Protein AF-A0A7Y8HIV0-F1 (afdb_monomer_lite)

Radius of gyration: 13.42 Å; chains: 1; bounding box: 29×30×36 Å

Structure (mmCIF, N/CA/C/O backbone):
data_AF-A0A7Y8HIV0-F1
#
_entry.id   AF-A0A7Y8HIV0-F1
#
loop_
_atom_site.group_PDB
_atom_site.id
_atom_site.type_symbol
_atom_site.label_atom_id
_atom_site.label_alt_id
_atom_site.label_comp_id
_atom_site.label_asym_id
_atom_site.label_entity_id
_atom_site.label_seq_id
_atom_site.pdbx_PDB_ins_code
_atom_site.Cartn_x
_atom_site.Cartn_y
_atom_site.Cartn_z
_atom_site.occupancy
_atom_site.B_iso_or_equiv
_atom_site.auth_seq_id
_atom_site.auth_comp_id
_atom_site.auth_asym_id
_atom_site.auth_atom_id
_atom_site.pdbx_PDB_model_num
ATOM 1 N N . MET A 1 1 ? -3.986 12.197 23.692 1.00 65.06 1 MET A N 1
ATOM 2 C CA . MET A 1 1 ? -4.575 11.155 22.822 1.00 65.06 1 MET A CA 1
ATOM 3 C C . MET A 1 1 ? -4.964 11.708 21.449 1.00 65.06 1 MET A C 1
ATOM 5 O O . MET A 1 1 ? -4.422 11.223 20.468 1.00 65.06 1 MET A O 1
ATOM 9 N N . LEU A 1 2 ? -5.778 12.773 21.370 1.00 81.12 2 LEU A N 1
ATOM 10 C CA . LEU A 1 2 ? -6.183 13.417 20.100 1.00 81.12 2 LEU A CA 1
ATOM 11 C C . LEU A 1 2 ? -5.002 13.783 19.176 1.00 81.12 2 LEU A C 1
ATOM 13 O O . LEU A 1 2 ? -4.962 13.332 18.035 1.00 81.12 2 LEU A O 1
ATOM 17 N N . LYS A 1 3 ? -3.966 14.449 19.708 1.00 91.38 3 LYS A N 1
ATOM 18 C CA . LYS A 1 3 ? -2.756 14.818 18.941 1.00 91.38 3 LYS A CA 1
ATOM 19 C C . LYS A 1 3 ? -2.019 13.633 18.295 1.00 91.38 3 LYS A C 1
ATOM 21 O O . LYS A 1 3 ? -1.407 13.788 17.245 1.00 91.38 3 LYS A O 1
ATOM 26 N N . ILE A 1 4 ? -2.035 12.450 18.918 1.00 94.56 4 ILE A N 1
ATOM 27 C CA . ILE A 1 4 ? -1.355 11.258 18.375 1.00 94.56 4 ILE A CA 1
ATOM 28 C C . ILE A 1 4 ? -2.114 10.751 17.149 1.00 94.56 4 ILE A C 1
ATOM 30 O O . ILE A 1 4 ? -1.505 10.466 16.122 1.00 94.56 4 ILE A O 1
ATOM 34 N N . VAL A 1 5 ? -3.443 10.694 17.245 1.00 94.69 5 VAL A N 1
ATOM 35 C CA . VAL A 1 5 ? -4.313 10.260 16.148 1.00 94.69 5 VAL A CA 1
ATOM 36 C C . VAL A 1 5 ? -4.238 11.241 14.977 1.00 94.69 5 VAL A C 1
ATOM 38 O O . VAL A 1 5 ? -4.107 10.816 13.833 1.00 94.69 5 VAL A O 1
ATOM 41 N N . GLU A 1 6 ? -4.250 12.547 15.243 1.00 95.44 6 GLU A N 1
ATOM 42 C CA . GLU A 1 6 ? -4.078 13.585 14.216 1.00 95.44 6 GLU A CA 1
ATOM 43 C C . GLU A 1 6 ? -2.735 13.458 13.492 1.00 95.44 6 GLU A C 1
ATOM 45 O O . GLU A 1 6 ? -2.679 13.480 12.262 1.00 95.44 6 GLU A O 1
ATOM 50 N N . ASN A 1 7 ? -1.650 13.246 14.240 1.00 95.50 7 ASN A N 1
ATOM 51 C CA . ASN A 1 7 ? -0.332 13.027 13.655 1.00 95.50 7 ASN A CA 1
ATOM 52 C C . ASN A 1 7 ? -0.268 11.744 12.821 1.00 95.50 7 ASN A C 1
ATOM 54 O O . ASN A 1 7 ? 0.343 11.750 11.753 1.00 95.50 7 ASN A O 1
ATOM 58 N N . ALA A 1 8 ? -0.913 10.666 13.270 1.00 93.06 8 ALA A N 1
ATOM 59 C CA . ALA A 1 8 ? -0.998 9.423 12.513 1.00 93.06 8 ALA A CA 1
ATOM 60 C C . ALA A 1 8 ? -1.755 9.623 11.191 1.00 93.06 8 ALA A C 1
ATOM 62 O O . ALA A 1 8 ? -1.248 9.232 10.142 1.00 93.06 8 ALA A O 1
ATOM 63 N N . LYS A 1 9 ? -2.903 10.316 11.215 1.00 92.81 9 LYS A N 1
ATOM 64 C CA . LYS A 1 9 ? -3.660 10.680 10.004 1.00 92.81 9 LYS A CA 1
ATOM 65 C C . LYS A 1 9 ? -2.831 11.538 9.051 1.00 92.81 9 LYS A C 1
ATOM 67 O O . LYS A 1 9 ? -2.786 11.272 7.854 1.00 92.81 9 LYS A O 1
ATOM 72 N N . ARG A 1 10 ? -2.112 12.533 9.578 1.00 94.75 10 ARG A N 1
ATOM 73 C CA . ARG A 1 10 ? -1.213 13.374 8.778 1.00 94.75 10 ARG A CA 1
ATOM 74 C C . ARG A 1 10 ? -0.129 12.541 8.092 1.00 94.75 10 ARG A C 1
ATOM 76 O O . ARG A 1 10 ? 0.109 12.717 6.902 1.00 94.75 10 ARG A O 1
ATOM 83 N N . LEU A 1 11 ? 0.528 11.641 8.825 1.00 92.94 11 LEU A N 1
ATOM 84 C CA . LEU A 1 11 ? 1.565 10.764 8.273 1.00 92.94 11 LEU A CA 1
ATOM 85 C C . LEU A 1 11 ? 1.006 9.794 7.230 1.00 92.94 11 LEU A C 1
ATOM 87 O O . LEU A 1 11 ? 1.653 9.582 6.208 1.00 92.94 11 LEU A O 1
ATOM 91 N N . TYR A 1 12 ? -0.187 9.248 7.465 1.00 90.69 12 TYR A N 1
ATOM 92 C CA . TYR A 1 12 ? -0.896 8.408 6.507 1.00 90.69 12 TYR A CA 1
ATOM 93 C C . TYR A 1 12 ? -1.141 9.155 5.192 1.00 90.69 12 TYR A C 1
ATOM 95 O O . TYR A 1 12 ? -0.669 8.714 4.147 1.00 90.69 12 TYR A O 1
ATOM 103 N N . ASN A 1 13 ? -1.746 10.344 5.253 1.00 91.25 13 ASN A N 1
ATOM 104 C CA . ASN A 1 13 ? -2.026 11.158 4.067 1.00 91.25 13 ASN A CA 1
ATOM 105 C C . ASN A 1 13 ? -0.746 11.546 3.314 1.00 91.25 13 ASN A C 1
ATOM 107 O O . ASN A 1 13 ? -0.701 11.502 2.087 1.00 91.25 13 ASN A O 1
ATOM 111 N N . LEU A 1 14 ? 0.331 11.873 4.037 1.00 92.12 14 LEU A N 1
ATOM 112 C CA . LEU A 1 14 ? 1.630 12.159 3.423 1.00 92.12 14 LEU A CA 1
ATOM 113 C C . LEU A 1 14 ? 2.214 10.964 2.670 1.00 92.12 14 LEU A C 1
ATOM 115 O O . LEU A 1 14 ? 2.948 11.172 1.710 1.00 92.12 14 LEU A O 1
ATOM 119 N N . LYS A 1 15 ? 1.935 9.734 3.113 1.00 90.19 15 LYS A N 1
ATOM 120 C CA . LYS A 1 15 ? 2.370 8.505 2.438 1.00 90.19 15 LYS A CA 1
ATOM 121 C C . LYS A 1 15 ? 1.470 8.146 1.262 1.00 90.19 15 LYS A C 1
ATOM 123 O O . LYS A 1 15 ? 1.993 7.782 0.214 1.00 90.19 15 LYS A O 1
ATOM 128 N N . LEU A 1 16 ? 0.160 8.309 1.421 1.00 87.69 16 LEU A N 1
ATOM 129 C CA . LEU A 1 16 ? -0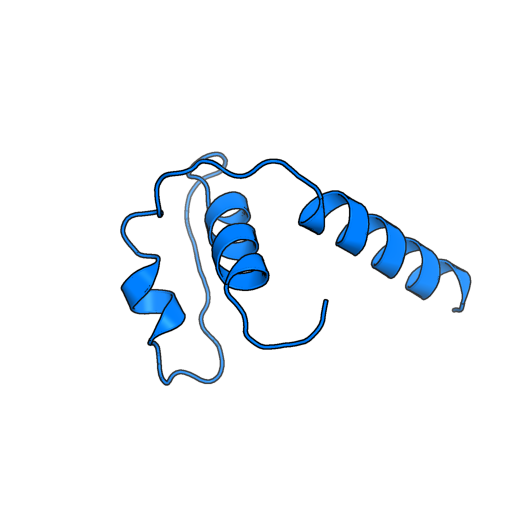.829 8.046 0.379 1.00 87.69 16 LEU A C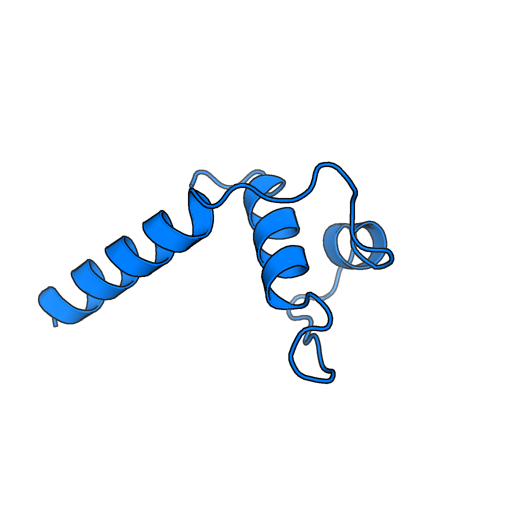A 1
ATOM 130 C C . LEU A 1 16 ? -0.613 8.937 -0.853 1.00 87.69 16 LEU A C 1
ATOM 132 O O . LEU A 1 16 ? -0.655 8.449 -1.979 1.00 87.69 16 LEU A O 1
ATOM 136 N N . ASN A 1 17 ? -0.304 10.217 -0.627 1.00 89.19 17 ASN A N 1
ATOM 137 C CA . ASN A 1 17 ? -0.123 11.220 -1.679 1.00 89.19 17 ASN A CA 1
ATOM 138 C C . ASN A 1 17 ? 1.255 11.178 -2.363 1.00 89.19 17 ASN A C 1
ATOM 140 O O . ASN A 1 17 ? 1.559 12.045 -3.182 1.00 89.19 17 ASN A O 1
ATOM 144 N N . GLN A 1 18 ? 2.129 10.222 -2.025 1.00 89.12 18 GLN A N 1
ATOM 145 C CA . GLN A 1 18 ? 3.414 10.101 -2.714 1.00 89.12 18 GLN A CA 1
ATOM 146 C C . GLN A 1 18 ? 3.205 9.524 -4.114 1.00 89.12 18 GLN A C 1
ATOM 148 O O . GLN A 1 18 ? 2.494 8.537 -4.297 1.00 89.12 18 GLN A O 1
ATOM 153 N N . THR A 1 19 ? 3.889 10.096 -5.102 1.00 89.75 19 THR A N 1
ATOM 154 C CA . THR A 1 19 ? 3.959 9.519 -6.445 1.00 89.75 19 THR A CA 1
ATOM 155 C C . THR A 1 19 ? 4.638 8.156 -6.380 1.00 89.75 19 THR A C 1
ATOM 157 O O . THR A 1 19 ? 5.816 8.052 -6.020 1.00 89.75 19 THR A O 1
ATOM 160 N N . ILE A 1 20 ? 3.894 7.112 -6.727 1.00 90.00 20 ILE A N 1
ATOM 161 C CA . ILE A 1 20 ? 4.420 5.756 -6.862 1.00 90.00 20 ILE A CA 1
ATOM 162 C C . ILE A 1 20 ? 4.858 5.491 -8.310 1.00 90.00 20 ILE A C 1
ATOM 164 O O . ILE A 1 20 ? 4.355 6.130 -9.235 1.00 90.00 20 ILE A O 1
ATOM 168 N N . PRO A 1 21 ? 5.788 4.549 -8.539 1.00 90.25 21 PRO A N 1
ATOM 169 C CA . PRO A 1 21 ? 6.143 4.138 -9.890 1.00 90.25 21 PRO A CA 1
ATOM 170 C C . PRO A 1 21 ? 4.950 3.533 -10.638 1.00 90.25 21 PRO A C 1
ATOM 172 O O . PRO A 1 21 ? 4.122 2.853 -10.030 1.00 90.25 21 PRO A O 1
ATOM 175 N N . SER A 1 22 ? 4.918 3.720 -11.960 1.00 88.38 22 SER A N 1
ATOM 176 C CA . SER A 1 22 ? 3.890 3.157 -12.850 1.00 88.38 22 SER A CA 1
ATOM 177 C C . SER A 1 22 ? 3.949 1.632 -12.963 1.00 88.38 22 SER A C 1
ATOM 179 O O . SER A 1 22 ? 2.944 0.992 -13.258 1.00 88.38 22 SER A O 1
ATOM 181 N N . TYR A 1 23 ? 5.119 1.035 -12.721 1.00 92.50 23 TYR A N 1
ATOM 182 C CA . TYR A 1 23 ? 5.293 -0.413 -12.727 1.00 92.50 23 TYR A CA 1
ATOM 183 C C . TYR A 1 23 ? 4.862 -1.031 -11.394 1.00 92.50 23 TYR A C 1
ATOM 185 O O . TYR A 1 23 ? 5.109 -0.472 -10.325 1.00 92.50 23 TYR A O 1
ATOM 193 N N . LYS A 1 24 ? 4.307 -2.241 -11.438 1.00 92.38 24 LYS A N 1
ATOM 194 C CA . LYS A 1 24 ? 4.046 -3.054 -10.243 1.00 92.38 24 LYS A CA 1
ATOM 195 C C . LYS A 1 24 ? 5.315 -3.776 -9.788 1.00 92.38 24 LYS A C 1
ATOM 197 O O . LYS A 1 24 ? 6.114 -4.23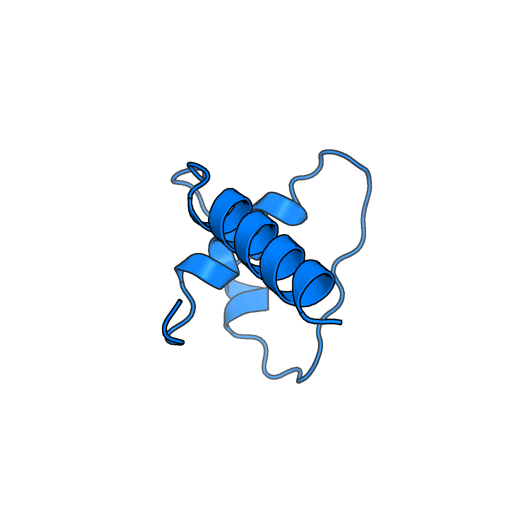0 -10.605 1.00 92.38 24 LYS A O 1
ATOM 202 N N . ARG A 1 25 ? 5.517 -3.900 -8.473 1.00 93.56 25 ARG A N 1
ATOM 203 C CA . ARG A 1 25 ? 6.571 -4.769 -7.914 1.00 93.56 25 ARG A CA 1
ATOM 204 C C . ARG A 1 25 ? 6.281 -6.232 -8.268 1.00 93.56 25 ARG A C 1
ATOM 206 O O . ARG A 1 25 ? 5.123 -6.612 -8.347 1.00 93.56 25 ARG A O 1
ATOM 213 N N . TYR A 1 26 ? 7.320 -7.052 -8.427 1.00 94.31 26 TYR A N 1
ATOM 214 C CA . TYR A 1 26 ? 7.181 -8.431 -8.925 1.00 94.31 26 TYR A CA 1
ATOM 215 C C . TYR A 1 26 ? 6.216 -9.314 -8.108 1.00 94.31 26 TYR A C 1
ATOM 217 O O . TYR A 1 26 ? 5.546 -10.154 -8.682 1.00 94.31 26 TYR A O 1
ATOM 225 N N . ILE A 1 27 ? 6.124 -9.098 -6.790 1.00 93.94 27 ILE A N 1
ATOM 226 C CA . ILE A 1 27 ? 5.249 -9.851 -5.868 1.00 93.94 27 ILE A CA 1
ATOM 227 C C . ILE A 1 27 ? 3.887 -9.171 -5.642 1.00 93.94 27 ILE A C 1
ATOM 229 O O . ILE A 1 27 ? 3.134 -9.542 -4.748 1.00 93.94 27 ILE A O 1
ATOM 233 N N . PHE A 1 28 ? 3.583 -8.104 -6.383 1.00 95.00 28 PHE A N 1
ATOM 234 C CA . PHE A 1 28 ? 2.375 -7.314 -6.155 1.00 95.00 28 PHE A CA 1
ATOM 235 C C . PHE A 1 28 ? 1.109 -8.158 -6.303 1.00 95.00 28 PHE A C 1
ATOM 237 O O . PHE A 1 28 ? 0.271 -8.144 -5.405 1.00 95.00 28 PHE A O 1
ATOM 244 N N . ASP A 1 29 ? 0.975 -8.892 -7.409 1.00 94.56 29 ASP A N 1
ATOM 245 C CA . ASP A 1 29 ? -0.251 -9.638 -7.692 1.00 94.56 29 ASP A CA 1
ATOM 246 C C . ASP A 1 29 ? -0.421 -10.818 -6.717 1.00 94.56 29 ASP A C 1
ATOM 248 O O . ASP A 1 29 ? -1.529 -11.052 -6.237 1.00 94.56 29 ASP A O 1
ATOM 252 N N . ASP A 1 30 ? 0.673 -11.478 -6.321 1.00 93.62 30 ASP A N 1
ATOM 253 C CA . ASP A 1 30 ? 0.654 -12.530 -5.295 1.00 93.62 30 ASP A CA 1
ATOM 254 C C . ASP A 1 30 ? 0.137 -12.000 -3.953 1.00 93.62 30 ASP A C 1
ATOM 256 O O . ASP A 1 30 ? -0.656 -12.650 -3.272 1.00 93.62 30 ASP A O 1
ATOM 260 N N . LEU A 1 31 ? 0.569 -10.794 -3.568 1.00 93.50 31 LEU A N 1
ATOM 261 C CA . LEU A 1 31 ? 0.159 -10.179 -2.312 1.00 93.50 31 LEU A CA 1
ATOM 262 C C . LEU A 1 31 ? -1.287 -9.675 -2.366 1.00 93.50 31 LEU A C 1
ATOM 264 O O . LEU A 1 31 ? -2.024 -9.830 -1.396 1.00 93.50 31 LEU A O 1
ATOM 268 N N . ASN A 1 32 ? -1.687 -9.081 -3.492 1.00 91.62 32 ASN A N 1
ATOM 269 C CA . ASN A 1 32 ? -3.020 -8.517 -3.689 1.00 91.62 32 ASN A CA 1
ATOM 270 C C . ASN A 1 32 ? -4.110 -9.597 -3.745 1.00 91.62 32 ASN A C 1
ATOM 272 O O . ASN A 1 32 ? -5.237 -9.354 -3.326 1.00 91.62 32 ASN A O 1
ATOM 276 N N . ASN A 1 33 ? -3.766 -10.786 -4.244 1.00 92.19 33 ASN A N 1
ATOM 277 C CA . ASN A 1 33 ? -4.683 -11.919 -4.373 1.00 92.19 33 ASN A CA 1
ATOM 278 C C . ASN A 1 33 ? -4.551 -12.933 -3.225 1.00 92.19 33 ASN A C 1
ATOM 280 O O . ASN A 1 33 ? -5.219 -13.968 -3.230 1.00 92.19 33 ASN A O 1
ATOM 284 N N . SER A 1 34 ? -3.685 -12.664 -2.245 1.00 91.25 34 SER A N 1
ATOM 285 C CA . SER A 1 34 ? -3.468 -13.556 -1.110 1.00 91.25 34 SER A CA 1
ATOM 286 C C . SER A 1 34 ? -4.730 -13.682 -0.254 1.00 91.25 34 SER A C 1
ATOM 288 O O . SER A 1 34 ? -5.296 -12.690 0.202 1.00 91.25 34 SER A O 1
ATOM 290 N N . SER A 1 35 ? -5.139 -14.918 0.042 1.00 93.25 35 SER A N 1
ATOM 291 C CA . SER A 1 35 ? -6.234 -15.209 0.978 1.00 93.25 35 SER A CA 1
ATOM 292 C C . SER A 1 35 ? -5.802 -15.147 2.450 1.00 93.25 35 SER A C 1
ATOM 294 O O . SER A 1 35 ? -6.612 -15.386 3.351 1.00 93.25 35 SER A O 1
ATOM 296 N N . ALA A 1 36 ? -4.520 -14.888 2.723 1.00 93.44 36 ALA A N 1
ATOM 297 C CA . ALA A 1 36 ? -4.001 -14.824 4.080 1.00 93.44 36 ALA A CA 1
ATOM 298 C C . ALA A 1 36 ? -4.523 -13.577 4.805 1.00 93.44 36 ALA A C 1
ATOM 300 O O . ALA A 1 36 ? -4.417 -12.458 4.310 1.00 93.44 36 ALA A O 1
ATOM 301 N N . LYS A 1 37 ? -5.019 -13.756 6.036 1.00 89.88 37 LYS A N 1
ATOM 302 C CA . LYS A 1 37 ? -5.514 -12.644 6.871 1.00 89.88 37 LYS A CA 1
ATOM 303 C C . LYS A 1 37 ? -4.429 -11.614 7.196 1.00 89.88 37 LYS A C 1
ATOM 305 O O . LYS A 1 37 ? -4.728 -10.436 7.355 1.00 89.88 37 LYS A O 1
ATOM 310 N N . ILE A 1 38 ? -3.186 -12.070 7.353 1.00 92.81 38 ILE A N 1
ATOM 311 C CA . ILE A 1 38 ? -2.021 -11.239 7.661 1.00 92.81 38 ILE A CA 1
ATOM 312 C C . ILE A 1 38 ? -0.850 -11.774 6.846 1.00 92.81 38 ILE A C 1
ATOM 314 O O . ILE A 1 38 ? -0.529 -12.957 6.935 1.00 92.81 38 ILE A O 1
ATOM 318 N N . THR A 1 39 ? -0.194 -10.892 6.095 1.00 92.62 39 THR A N 1
ATOM 319 C CA . THR A 1 39 ? 1.027 -11.217 5.353 1.00 92.62 39 THR A CA 1
ATOM 320 C C . THR A 1 39 ? 2.150 -10.285 5.789 1.00 92.62 39 THR A C 1
ATOM 322 O O . THR A 1 39 ? 1.980 -9.067 5.818 1.00 92.62 39 THR A O 1
ATOM 325 N N . ALA A 1 40 ? 3.304 -10.854 6.132 1.00 92.25 40 ALA A N 1
ATOM 326 C CA . ALA A 1 40 ? 4.499 -10.100 6.491 1.00 92.25 40 ALA A CA 1
ATOM 327 C C . ALA A 1 40 ? 5.463 -10.031 5.300 1.00 92.25 40 ALA A C 1
ATOM 329 O O . ALA A 1 40 ? 5.712 -11.032 4.635 1.00 92.25 40 ALA A O 1
ATOM 330 N N . ILE A 1 41 ? 6.039 -8.852 5.053 1.00 92.56 41 ILE A N 1
ATOM 331 C CA . ILE A 1 41 ? 7.020 -8.629 3.983 1.00 92.56 41 ILE A CA 1
ATOM 332 C C . ILE A 1 41 ? 8.368 -8.314 4.627 1.00 92.56 41 ILE A C 1
ATOM 334 O O . ILE A 1 41 ? 8.510 -7.289 5.300 1.00 92.56 41 ILE A O 1
ATOM 338 N N . TYR A 1 42 ? 9.373 -9.160 4.397 1.00 94.12 42 TYR A N 1
ATOM 339 C CA . TYR A 1 42 ? 10.719 -8.986 4.948 1.00 94.12 42 TYR A CA 1
ATOM 340 C C . TYR A 1 42 ? 11.757 -8.694 3.853 1.00 94.12 42 TYR A C 1
ATOM 342 O O . TYR A 1 42 ? 11.534 -8.943 2.672 1.00 94.12 42 TYR A O 1
ATOM 350 N N . GLY A 1 43 ? 12.894 -8.112 4.247 1.00 93.00 43 GLY A N 1
ATOM 351 C CA . GLY A 1 43 ? 14.056 -7.925 3.372 1.00 93.00 43 GLY A CA 1
ATOM 352 C C . GLY A 1 43 ? 14.856 -6.660 3.686 1.00 93.00 43 GLY A C 1
ATOM 353 O O . GLY A 1 43 ? 14.468 -5.860 4.542 1.00 93.00 43 GLY A O 1
ATOM 354 N N . SER A 1 44 ? 15.955 -6.441 2.965 1.00 96.06 44 SER A N 1
ATOM 355 C CA . SER A 1 44 ? 16.904 -5.340 3.194 1.00 96.06 44 SER A CA 1
ATOM 356 C C . SER A 1 44 ? 16.302 -3.938 3.016 1.00 96.06 44 SER A C 1
ATOM 358 O O . SER A 1 44 ? 15.241 -3.745 2.411 1.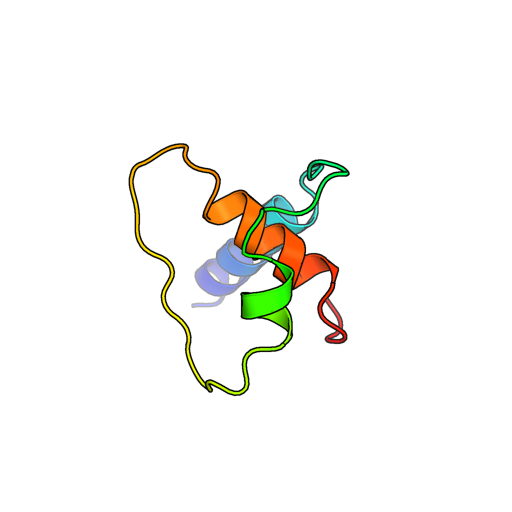00 96.06 44 SER A O 1
ATOM 360 N N . ARG A 1 45 ? 16.961 -2.908 3.562 1.00 94.38 45 ARG A N 1
ATOM 361 C CA . ARG A 1 45 ? 16.571 -1.502 3.351 1.00 94.38 45 ARG A CA 1
ATOM 362 C C . ARG A 1 45 ? 16.689 -1.140 1.863 1.00 94.38 45 ARG A C 1
ATOM 364 O O . ARG A 1 45 ? 17.612 -1.576 1.194 1.00 94.38 45 ARG A O 1
ATOM 371 N N . GLY A 1 46 ? 15.749 -0.343 1.350 1.00 91.88 46 GLY A N 1
ATOM 372 C CA . GLY A 1 46 ? 15.804 0.184 -0.023 1.00 91.88 46 GLY A CA 1
ATOM 373 C C . GLY A 1 46 ? 15.231 -0.721 -1.122 1.00 91.88 46 GLY A C 1
ATOM 374 O O . GLY A 1 46 ? 14.992 -0.235 -2.218 1.00 91.88 46 GLY A O 1
ATOM 375 N N . ILE A 1 47 ? 14.887 -1.982 -0.837 1.00 92.94 47 ILE A N 1
ATOM 376 C CA . ILE A 1 47 ? 14.358 -2.918 -1.857 1.00 92.94 47 ILE A CA 1
ATOM 377 C C . ILE A 1 47 ? 12.937 -2.594 -2.357 1.00 92.94 47 ILE A C 1
ATOM 379 O O . ILE A 1 47 ? 12.421 -3.267 -3.243 1.00 92.94 47 ILE A O 1
ATOM 383 N N . GLY A 1 48 ? 12.275 -1.589 -1.774 1.00 92.38 48 GLY A N 1
ATOM 384 C CA . GLY A 1 48 ? 10.940 -1.162 -2.199 1.00 92.38 48 GLY A CA 1
ATOM 385 C C . GLY A 1 48 ? 9.759 -1.762 -1.440 1.00 92.38 48 GLY A C 1
ATOM 386 O O . GLY A 1 48 ? 8.641 -1.676 -1.933 1.00 92.38 48 GLY A O 1
ATOM 387 N N . LYS A 1 49 ? 9.964 -2.314 -0.234 1.00 94.38 49 LYS A N 1
ATOM 388 C CA . LYS A 1 49 ? 8.865 -2.826 0.617 1.00 94.38 49 LYS A CA 1
ATOM 389 C C . LYS A 1 49 ? 7.776 -1.778 0.858 1.00 94.38 49 LYS A C 1
ATOM 391 O O . LYS A 1 49 ? 6.600 -2.041 0.660 1.00 94.38 49 LYS A O 1
ATOM 396 N N . THR A 1 50 ? 8.174 -0.565 1.243 1.00 92.44 50 THR A N 1
ATOM 397 C CA . THR A 1 50 ? 7.228 0.539 1.463 1.00 92.44 50 THR A CA 1
ATOM 398 C C . THR A 1 50 ? 6.524 0.939 0.170 1.00 92.44 50 THR A C 1
ATOM 400 O O . THR A 1 50 ? 5.330 1.197 0.200 1.00 92.44 50 THR A O 1
ATOM 403 N N . THR A 1 51 ? 7.229 0.942 -0.966 1.00 93.94 51 THR A N 1
ATOM 404 C CA . THR A 1 51 ? 6.619 1.209 -2.276 1.00 93.94 51 THR A CA 1
ATOM 405 C C . THR A 1 51 ? 5.552 0.171 -2.608 1.00 93.94 51 THR A C 1
ATOM 407 O O . THR A 1 51 ? 4.458 0.554 -2.996 1.00 93.94 51 THR A O 1
ATOM 410 N N . LEU A 1 52 ? 5.839 -1.119 -2.400 1.00 94.50 52 LEU A N 1
ATOM 411 C CA . LEU A 1 52 ? 4.873 -2.199 -2.605 1.00 94.50 52 LEU A CA 1
ATOM 412 C C . LEU A 1 52 ? 3.627 -2.012 -1.727 1.00 94.50 52 LEU A C 1
ATOM 414 O O . LEU A 1 52 ? 2.514 -2.090 -2.229 1.00 94.50 52 LEU A O 1
ATOM 418 N N . LEU A 1 53 ? 3.805 -1.710 -0.437 1.00 92.94 53 LEU A N 1
ATOM 419 C CA . LEU A 1 53 ? 2.679 -1.475 0.475 1.00 92.94 53 LEU A CA 1
ATOM 420 C C . LEU A 1 53 ? 1.814 -0.284 0.040 1.00 92.94 53 LEU A C 1
ATOM 422 O O . LEU A 1 53 ? 0.593 -0.369 0.110 1.00 92.94 53 LEU A O 1
ATOM 426 N N . MET A 1 54 ? 2.422 0.802 -0.449 1.00 93.25 54 MET A N 1
ATOM 427 C CA . MET A 1 54 ? 1.668 1.945 -0.981 1.00 93.25 54 MET A CA 1
ATOM 428 C C . MET A 1 54 ? 0.942 1.603 -2.286 1.00 93.25 54 MET A C 1
ATOM 430 O O . MET A 1 54 ? -0.184 2.044 -2.481 1.00 93.25 54 MET A O 1
ATOM 434 N N . GLN A 1 55 ? 1.541 0.781 -3.152 1.00 92.88 55 GLN A N 1
ATOM 435 C CA . GLN A 1 55 ? 0.873 0.283 -4.358 1.00 92.88 55 GLN A CA 1
ATOM 436 C C . GLN A 1 55 ? -0.357 -0.559 -4.014 1.00 92.88 55 GLN A C 1
ATOM 438 O O . GLN A 1 55 ? -1.385 -0.428 -4.671 1.00 92.88 55 GLN A O 1
ATOM 443 N N . ILE A 1 56 ? -0.271 -1.414 -2.993 1.00 92.62 56 ILE A N 1
ATOM 444 C CA . ILE A 1 56 ? -1.405 -2.225 -2.527 1.00 92.62 56 ILE A CA 1
ATOM 445 C C . ILE A 1 56 ? -2.482 -1.328 -1.918 1.00 92.62 56 ILE A C 1
ATOM 447 O O . ILE A 1 56 ? -3.658 -1.496 -2.219 1.00 92.62 56 ILE A O 1
ATOM 451 N N . LEU A 1 57 ? -2.081 -0.331 -1.123 1.00 91.19 57 LEU A N 1
ATOM 452 C CA . LEU A 1 57 ? -3.005 0.640 -0.547 1.00 91.19 57 LEU A CA 1
ATOM 453 C C . LEU A 1 57 ? -3.789 1.388 -1.634 1.00 91.19 57 LEU A C 1
ATOM 455 O O . LEU A 1 57 ? -5.010 1.415 -1.572 1.00 91.19 57 LEU A O 1
ATOM 459 N N . GLN A 1 58 ? -3.118 1.926 -2.656 1.00 88.12 58 GLN A N 1
ATOM 460 C CA . GLN A 1 58 ? -3.779 2.671 -3.737 1.00 88.12 58 GLN A CA 1
ATOM 461 C C . GLN A 1 58 ? -4.681 1.805 -4.631 1.00 88.12 58 GLN A C 1
ATOM 463 O O . GLN A 1 58 ? -5.618 2.327 -5.224 1.00 88.12 58 GLN A O 1
ATOM 468 N N . ASN A 1 59 ? -4.420 0.497 -4.723 1.00 89.62 59 ASN A N 1
ATOM 469 C CA . ASN A 1 59 ? -5.282 -0.447 -5.444 1.00 89.62 59 ASN A CA 1
ATOM 470 C C . ASN A 1 59 ? -6.380 -1.061 -4.560 1.00 89.62 59 ASN A C 1
ATOM 472 O O . ASN A 1 59 ? -7.203 -1.830 -5.053 1.00 89.62 59 ASN A O 1
ATOM 476 N N . SER A 1 60 ? -6.394 -0.757 -3.260 1.00 87.44 60 SER A N 1
ATOM 477 C CA . SER A 1 60 ? -7.389 -1.298 -2.342 1.00 87.44 60 SER A CA 1
ATOM 478 C C . SER A 1 60 ? -8.763 -0.678 -2.616 1.00 87.44 60 SER A C 1
ATOM 480 O O . SER A 1 60 ? -8.851 0.543 -2.753 1.00 87.44 60 SER A O 1
ATOM 482 N N . PRO A 1 61 ? -9.845 -1.480 -2.623 1.00 86.19 61 PRO A N 1
ATOM 483 C CA . PRO A 1 61 ? -11.212 -0.993 -2.824 1.00 86.19 61 PRO A CA 1
ATOM 484 C C . PRO A 1 61 ? -11.759 -0.213 -1.621 1.00 86.19 61 PRO A C 1
ATOM 486 O O . PRO A 1 61 ? -12.873 0.305 -1.672 1.00 86.19 61 PRO A O 1
ATOM 489 N N . LEU A 1 62 ? -11.019 -0.182 -0.510 1.00 80.62 62 LEU A N 1
ATOM 490 C CA . LEU A 1 62 ? -11.407 0.566 0.675 1.00 80.62 62 LEU A CA 1
ATOM 491 C C . LEU A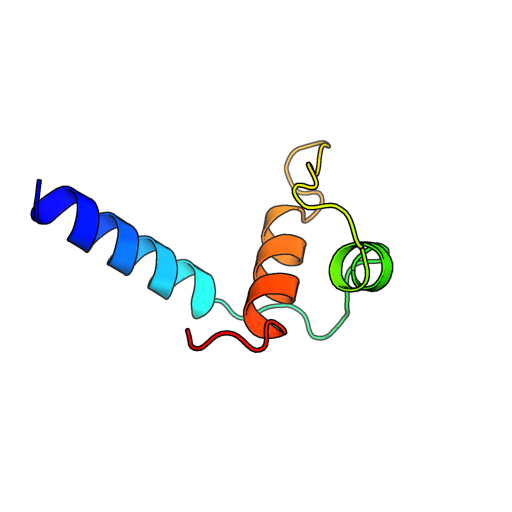 1 62 ? -11.338 2.074 0.388 1.00 80.62 62 LEU A C 1
ATOM 493 O O . LEU A 1 62 ? -10.439 2.514 -0.320 1.00 80.62 62 LEU A O 1
ATOM 497 N N . PRO A 1 63 ? -12.262 2.878 0.934 1.00 74.94 63 PRO A N 1
ATOM 498 C CA . PRO A 1 63 ? -12.141 4.326 0.867 1.00 74.94 63 PRO A C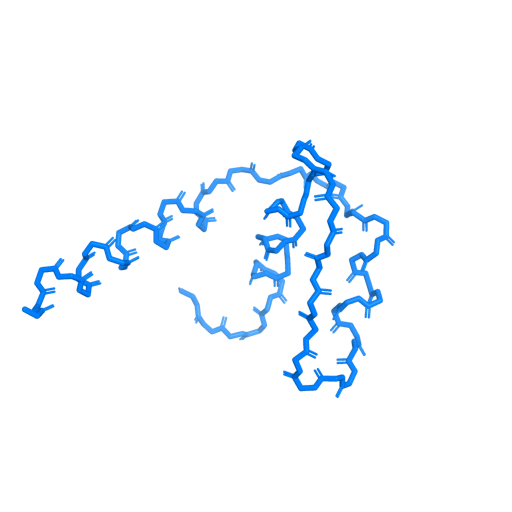A 1
ATOM 499 C C . PRO A 1 63 ? -10.913 4.780 1.667 1.00 74.94 63 PRO A C 1
ATOM 501 O O . PRO A 1 63 ? -10.693 4.309 2.788 1.00 74.94 63 PRO A O 1
ATOM 504 N N . HIS A 1 64 ? -10.141 5.701 1.086 1.00 68.38 64 HIS A N 1
ATOM 505 C CA . HIS A 1 64 ? -8.920 6.267 1.670 1.00 68.38 64 HIS A CA 1
ATOM 506 C C . HIS A 1 64 ? -9.057 7.763 1.910 1.00 68.38 64 HIS A C 1
ATOM 508 O O . HIS A 1 64 ? -9.649 8.444 1.043 1.00 68.38 64 HIS A O 1
#

Foldseek 3Di:
DVVVVVVVVVVVVVLLPDDADPDADPCLVVVLPDPDPDDDDDDDPPPCPSSSVSVSVVVDPDDD

pLDDT: mean 90.83, std 5.61, range [65.06, 96.06]

Secondary structure (DSSP, 8-state):
-HHHHHHHHHHHHHHHTSPPPSSPPTTHHHHHT---S-------TTSSHHHHHHHHHHH-SS--

Sequence (64 aa):
MLKIVENAKRLYNLKLNQTIPSYKRYIFDDLNNSSAKITAIYGSRGIGKTTLLMQILQNSPLPH